Protein AF-A0A068NT81-F1 (afdb_monomer_lite)

Radius of gyration: 15.44 Å; chains: 1; bounding box: 40×34×35 Å

Structure (mmCIF, N/CA/C/O backbone):
data_AF-A0A068NT81-F1
#
_entry.id   AF-A0A068NT81-F1
#
loop_
_atom_site.group_PDB
_atom_site.id
_atom_site.type_symbol
_atom_site.label_atom_id
_atom_site.label_alt_id
_atom_site.label_comp_id
_atom_site.label_asym_id
_atom_site.label_entity_id
_atom_site.label_seq_id
_atom_site.pdbx_PDB_ins_code
_atom_site.Cartn_x
_atom_site.Cartn_y
_atom_site.Cartn_z
_atom_site.occupancy
_atom_site.B_iso_or_equiv
_atom_site.auth_seq_id
_atom_site.auth_comp_id
_atom_site.auth_asym_id
_atom_site.auth_atom_id
_atom_site.pdbx_PDB_model_num
ATOM 1 N N . MET A 1 1 ? -4.899 -2.997 -0.989 1.00 88.25 1 MET A N 1
ATOM 2 C CA . MET A 1 1 ? -3.757 -2.895 -1.921 1.00 88.25 1 MET A CA 1
ATOM 3 C C . MET A 1 1 ? -3.176 -4.26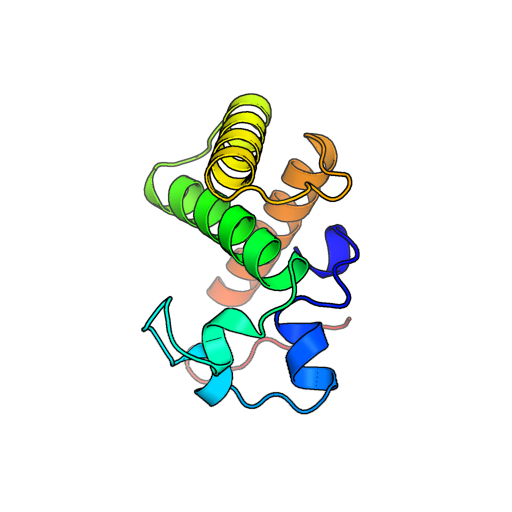8 -2.209 1.00 88.25 1 MET A C 1
ATOM 5 O O . MET A 1 1 ? -3.232 -4.651 -3.362 1.00 88.25 1 MET A O 1
ATOM 9 N N . GLU A 1 2 ? -2.719 -5.038 -1.212 1.00 91.19 2 GLU A N 1
ATOM 10 C CA . GLU A 1 2 ? -2.152 -6.382 -1.458 1.00 91.19 2 GLU A CA 1
ATOM 11 C C . GLU A 1 2 ? -3.078 -7.281 -2.291 1.00 91.19 2 GLU A C 1
ATOM 13 O O . GLU A 1 2 ? -2.632 -7.862 -3.272 1.00 91.19 2 GLU A O 1
ATOM 18 N N . THR A 1 3 ? -4.378 -7.307 -1.980 1.00 88.50 3 THR A N 1
ATOM 19 C CA . THR A 1 3 ? -5.389 -8.031 -2.770 1.00 88.50 3 THR A CA 1
ATOM 20 C C . THR A 1 3 ? -5.524 -7.508 -4.203 1.00 88.50 3 THR A C 1
ATOM 22 O O . THR A 1 3 ? -5.589 -8.301 -5.133 1.00 88.50 3 THR A O 1
ATOM 25 N N . GLU A 1 4 ? -5.530 -6.184 -4.391 1.00 89.94 4 GLU A N 1
ATOM 26 C CA . GLU A 1 4 ? -5.641 -5.542 -5.715 1.00 89.94 4 GLU A CA 1
ATOM 27 C C . GLU A 1 4 ? -4.435 -5.849 -6.610 1.00 89.94 4 GLU A C 1
ATOM 29 O O . GLU A 1 4 ? -4.571 -5.915 -7.828 1.00 89.94 4 GLU A O 1
ATOM 34 N N . LEU A 1 5 ? -3.259 -6.030 -6.001 1.00 91.38 5 LEU A N 1
ATOM 35 C CA . LEU A 1 5 ? -1.996 -6.300 -6.689 1.00 91.38 5 LEU A CA 1
ATOM 36 C C . LEU A 1 5 ? -1.595 -7.785 -6.659 1.00 91.38 5 LEU A C 1
ATOM 38 O O . LEU A 1 5 ? -0.539 -8.144 -7.172 1.00 91.38 5 LEU A O 1
ATOM 42 N N . GLY A 1 6 ? -2.406 -8.657 -6.051 1.00 91.56 6 GLY A N 1
ATOM 43 C CA . GLY A 1 6 ? -2.118 -10.090 -5.939 1.00 91.56 6 GLY A CA 1
ATOM 44 C C . GLY A 1 6 ? -0.845 -10.426 -5.147 1.00 91.56 6 GLY A C 1
ATOM 45 O O . GLY A 1 6 ? -0.177 -11.412 -5.459 1.00 91.56 6 GLY A O 1
ATOM 46 N N . LEU A 1 7 ? -0.485 -9.624 -4.139 1.00 93.00 7 LEU A N 1
ATOM 47 C CA . LEU A 1 7 ? 0.742 -9.812 -3.356 1.00 93.00 7 LEU A CA 1
ATOM 48 C C . LEU A 1 7 ? 0.565 -10.916 -2.300 1.00 93.00 7 LEU A C 1
ATOM 50 O O . LEU A 1 7 ? 0.064 -10.676 -1.203 1.00 93.00 7 LEU A O 1
ATOM 54 N N . ALA A 1 8 ? 0.986 -12.139 -2.625 1.00 92.69 8 ALA A N 1
ATOM 55 C CA . ALA A 1 8 ? 0.902 -13.306 -1.739 1.00 92.69 8 ALA A CA 1
ATOM 56 C C . ALA A 1 8 ? 2.016 -13.378 -0.673 1.00 92.69 8 ALA A C 1
ATOM 58 O O . ALA A 1 8 ? 1.904 -14.145 0.286 1.00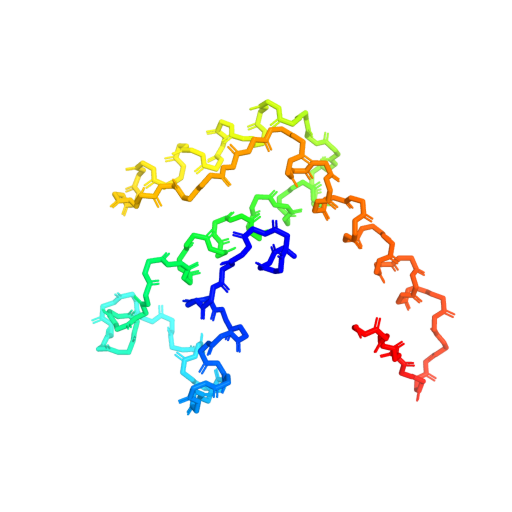 92.69 8 ALA A O 1
ATOM 59 N N . ASP A 1 9 ? 3.093 -12.613 -0.855 1.00 92.44 9 ASP A N 1
ATOM 60 C CA . ASP A 1 9 ? 4.301 -12.580 -0.021 1.00 92.44 9 ASP A CA 1
ATOM 61 C C . ASP A 1 9 ? 4.529 -11.196 0.622 1.00 92.44 9 ASP A C 1
ATOM 63 O O . ASP A 1 9 ? 5.657 -10.818 0.941 1.00 92.44 9 ASP A O 1
ATOM 67 N N . ALA A 1 10 ? 3.449 -10.429 0.792 1.00 93.19 10 ALA A N 1
ATOM 68 C CA . ALA A 1 10 ? 3.418 -9.172 1.538 1.00 93.19 10 ALA A CA 1
ATOM 69 C C . ALA A 1 10 ? 2.877 -9.383 2.969 1.00 93.19 10 ALA A C 1
ATOM 71 O O . ALA A 1 10 ? 2.813 -10.519 3.445 1.00 93.19 10 ALA A O 1
ATOM 72 N N . PHE A 1 11 ? 2.532 -8.315 3.692 1.00 91.94 11 PHE A N 1
ATOM 73 C CA . PHE A 1 11 ? 2.289 -8.350 5.137 1.00 91.94 11 PHE A CA 1
ATOM 74 C C . PHE A 1 11 ? 1.258 -9.410 5.546 1.00 91.94 11 PHE A C 1
ATOM 76 O O . PHE A 1 11 ? 1.565 -10.285 6.357 1.00 91.94 11 PHE A O 1
ATOM 83 N N . TYR A 1 12 ? 0.059 -9.405 4.953 1.00 90.62 12 TYR A N 1
ATOM 84 C CA . TYR A 1 12 ? -0.984 -10.364 5.338 1.00 90.62 12 TYR A CA 1
ATOM 85 C C . TYR A 1 12 ? -0.652 -11.795 4.900 1.00 90.62 12 TYR A C 1
ATOM 87 O O . TYR A 1 12 ? -0.961 -12.751 5.617 1.00 90.62 12 TYR A O 1
ATOM 95 N N . GLY A 1 13 ? 0.033 -11.951 3.765 1.00 91.81 13 GLY A N 1
ATOM 96 C CA . GLY A 1 13 ? 0.552 -13.241 3.310 1.00 91.81 13 GLY A CA 1
ATOM 97 C C . GLY A 1 13 ? 1.574 -13.839 4.282 1.00 91.81 13 GLY A C 1
ATOM 98 O O . GLY A 1 13 ? 1.526 -15.033 4.582 1.00 91.81 13 GLY A O 1
ATOM 99 N N . LEU A 1 14 ? 2.455 -13.004 4.835 1.00 92.56 14 LEU A N 1
ATOM 100 C CA . LEU A 1 14 ? 3.445 -13.395 5.836 1.00 92.56 14 LEU A CA 1
ATOM 101 C C . LEU A 1 14 ? 2.796 -13.774 7.170 1.00 92.56 14 LEU A C 1
ATOM 103 O O . LEU A 1 14 ? 3.123 -14.829 7.718 1.00 92.56 14 LEU A O 1
ATOM 107 N N . ILE A 1 15 ? 1.838 -12.979 7.660 1.00 91.81 15 ILE A N 1
ATOM 108 C CA . ILE A 1 15 ? 1.066 -13.318 8.868 1.00 91.81 15 ILE A CA 1
ATOM 109 C C . ILE A 1 15 ? 0.384 -14.683 8.700 1.00 91.81 15 ILE A C 1
ATOM 111 O O . ILE A 1 15 ? 0.499 -15.545 9.571 1.00 91.81 15 ILE A O 1
ATOM 115 N N . ASN A 1 16 ? -0.240 -14.942 7.545 1.00 90.44 16 ASN A N 1
ATOM 116 C CA . ASN A 1 16 ? -0.878 -16.231 7.262 1.00 90.44 16 ASN A CA 1
ATOM 117 C C . ASN A 1 16 ? 0.115 -17.413 7.222 1.00 90.44 16 ASN A C 1
ATOM 119 O O . ASN A 1 16 ? -0.267 -18.560 7.445 1.00 90.44 16 ASN A O 1
ATOM 123 N N . ARG A 1 17 ? 1.404 -17.153 6.976 1.00 89.12 17 ARG A N 1
ATOM 124 C CA . ARG A 1 17 ? 2.485 -18.154 7.041 1.00 89.12 17 ARG A CA 1
ATOM 125 C C . ARG A 1 17 ? 3.095 -18.309 8.437 1.00 89.12 17 ARG A C 1
ATOM 127 O O . ARG A 1 17 ? 4.077 -19.032 8.587 1.00 89.12 17 ARG A O 1
ATOM 134 N N . GLY A 1 18 ? 2.522 -17.660 9.450 1.00 89.56 18 GLY A N 1
ATOM 135 C CA . GLY A 1 18 ? 2.951 -17.765 10.843 1.00 89.56 18 GLY A CA 1
ATOM 136 C C . GLY A 1 18 ? 3.982 -16.722 11.268 1.00 89.56 18 GLY A C 1
ATOM 137 O O . GLY A 1 18 ? 4.640 -16.918 12.289 1.00 89.56 18 GLY A O 1
ATOM 138 N N . TRP A 1 19 ? 4.145 -15.631 10.512 1.00 88.62 19 TRP A N 1
ATOM 139 C CA . TRP A 1 19 ? 4.905 -14.481 11.004 1.00 88.62 19 TRP A CA 1
ATOM 140 C C . TRP A 1 19 ? 4.127 -13.776 12.117 1.00 88.62 19 TRP A C 1
ATOM 142 O O . TRP A 1 19 ? 2.909 -13.632 12.053 1.00 88.62 19 TRP A O 1
ATOM 152 N N . ASP A 1 20 ? 4.849 -13.328 13.138 1.00 86.88 20 ASP A N 1
ATOM 153 C CA . ASP A 1 20 ? 4.304 -12.541 14.247 1.00 86.88 20 ASP A CA 1
ATOM 154 C C . ASP A 1 20 ? 4.423 -11.039 13.930 1.00 86.88 20 ASP A C 1
ATOM 156 O O . ASP A 1 20 ? 5.388 -10.638 13.276 1.00 86.88 20 ASP A O 1
ATOM 160 N N . PHE A 1 21 ? 3.503 -10.202 14.420 1.00 84.38 21 PHE A N 1
ATOM 161 C CA . PHE A 1 21 ? 3.576 -8.736 14.304 1.00 84.38 21 PHE A CA 1
ATOM 162 C C . PHE A 1 21 ? 4.917 -8.162 14.789 1.00 84.38 21 PHE A C 1
ATOM 164 O O . PHE A 1 21 ? 5.484 -7.288 14.135 1.00 84.38 21 PHE A O 1
ATOM 171 N N . SER A 1 22 ? 5.488 -8.727 15.855 1.00 83.06 22 SER A N 1
ATOM 172 C CA . SER A 1 22 ? 6.821 -8.377 16.371 1.00 83.06 22 SER A CA 1
ATOM 173 C C . SER A 1 22 ? 7.956 -8.604 15.362 1.00 83.06 22 SER A C 1
ATOM 175 O O . SER A 1 22 ? 9.051 -8.064 15.513 1.00 83.06 22 SER A O 1
ATOM 177 N N . SER A 1 23 ? 7.718 -9.379 14.301 1.00 77.38 23 SER A N 1
ATOM 178 C CA . SER A 1 23 ? 8.670 -9.571 13.198 1.00 77.38 23 SER A CA 1
ATOM 179 C C . SER A 1 23 ? 8.808 -8.328 12.317 1.00 77.38 23 SER A C 1
ATOM 181 O O . SER A 1 23 ? 9.823 -8.193 11.641 1.00 77.38 23 SER A O 1
ATOM 183 N N . PHE A 1 24 ? 7.818 -7.431 12.344 1.00 79.75 24 PHE A N 1
ATOM 184 C CA . PHE A 1 24 ? 7.783 -6.178 11.583 1.00 79.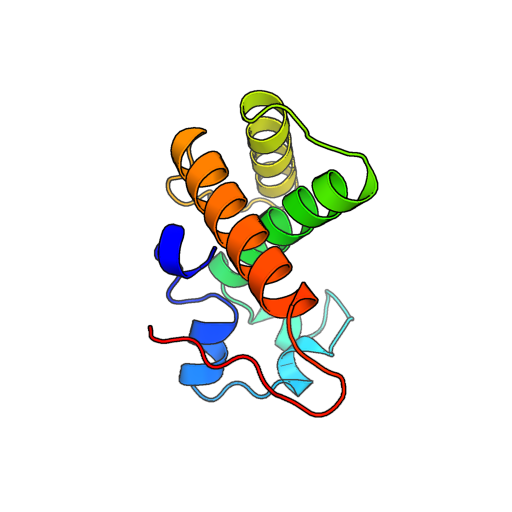75 24 PHE A CA 1
ATOM 185 C C . PHE A 1 24 ? 8.139 -4.956 12.441 1.00 79.75 24 PHE A C 1
ATOM 187 O O . PHE A 1 24 ? 8.353 -3.866 11.920 1.00 79.75 24 PHE A O 1
ATOM 194 N N . GLU A 1 25 ? 8.229 -5.122 13.764 1.00 80.94 25 GLU A N 1
ATOM 195 C CA . GLU A 1 25 ? 8.659 -4.062 14.686 1.00 80.94 25 GLU A CA 1
ATOM 196 C C . GLU A 1 25 ? 10.176 -3.813 14.631 1.00 80.94 25 GLU A C 1
ATOM 198 O O . GLU A 1 25 ? 10.661 -2.775 15.090 1.00 80.94 25 GLU A O 1
ATOM 203 N N . GLU A 1 26 ? 10.948 -4.753 14.074 1.00 72.94 26 GLU A N 1
ATOM 204 C CA . GLU A 1 26 ? 12.402 -4.655 14.012 1.00 72.94 26 GLU A CA 1
ATOM 205 C C . GLU A 1 26 ? 12.853 -3.637 12.954 1.00 72.94 26 GLU A C 1
ATOM 207 O O . GLU A 1 26 ? 12.845 -3.887 11.752 1.00 72.94 26 GLU A O 1
ATOM 212 N N . ARG A 1 27 ? 13.273 -2.464 13.437 1.00 65.75 27 ARG A N 1
ATOM 213 C CA . ARG A 1 27 ? 13.624 -1.292 12.620 1.00 65.75 27 ARG A CA 1
ATOM 214 C C . ARG A 1 27 ? 15.058 -1.259 12.103 1.00 65.75 27 ARG A C 1
ATOM 216 O O . ARG A 1 27 ? 15.383 -0.338 11.362 1.00 65.75 27 ARG A O 1
ATOM 223 N N . ASP A 1 28 ? 15.919 -2.190 12.515 1.00 73.00 28 ASP A N 1
ATOM 224 C CA . ASP A 1 28 ? 17.293 -2.253 12.010 1.00 73.00 28 ASP A CA 1
ATOM 225 C C . ASP A 1 28 ? 17.296 -2.873 10.597 1.00 73.00 28 ASP A C 1
ATOM 227 O O . ASP A 1 28 ? 17.071 -4.087 10.474 1.00 73.00 28 ASP A O 1
ATOM 231 N N . PRO A 1 29 ? 17.588 -2.088 9.536 1.00 60.47 29 PRO A N 1
ATOM 232 C CA . PRO A 1 29 ? 17.609 -2.572 8.154 1.00 60.47 29 PRO A CA 1
ATOM 233 C C . PRO A 1 29 ? 18.683 -3.647 7.909 1.00 60.47 29 PRO A C 1
ATOM 235 O O . PRO A 1 29 ? 18.645 -4.350 6.901 1.00 60.47 29 PRO A O 1
ATOM 238 N N . GLY A 1 30 ? 19.657 -3.792 8.818 1.00 63.19 30 GLY A N 1
ATOM 239 C CA . GLY A 1 30 ? 20.697 -4.825 8.772 1.00 63.19 30 GLY A CA 1
ATOM 240 C C . GLY A 1 30 ? 20.354 -6.112 9.532 1.00 63.19 30 GLY A C 1
ATOM 241 O O . GLY A 1 30 ? 21.080 -7.115 9.418 1.00 63.19 30 GLY A O 1
ATOM 242 N N . SER A 1 31 ? 19.258 -6.121 10.295 1.00 70.50 31 SER A N 1
ATOM 243 C CA . SER A 1 31 ? 18.864 -7.273 11.107 1.00 70.50 31 SER A CA 1
ATOM 244 C C . SER A 1 31 ? 18.625 -8.515 10.243 1.00 70.50 31 SER A C 1
ATOM 246 O O . SER A 1 31 ? 18.310 -8.455 9.050 1.00 70.50 31 SER A O 1
ATOM 248 N N . ARG A 1 32 ? 18.811 -9.700 10.835 1.00 65.81 32 ARG A N 1
ATOM 249 C CA . ARG A 1 32 ? 18.560 -10.972 10.137 1.00 65.81 32 ARG A CA 1
ATOM 250 C C . ARG A 1 32 ? 17.091 -11.098 9.718 1.00 65.81 32 ARG A C 1
ATOM 252 O O . ARG A 1 32 ? 16.834 -11.659 8.659 1.00 65.81 32 ARG A O 1
ATOM 259 N N . LYS A 1 33 ? 16.162 -10.594 10.540 1.00 68.31 33 LYS A N 1
ATOM 260 C CA . LYS A 1 33 ? 14.725 -10.630 10.258 1.00 68.31 33 LYS A CA 1
ATOM 261 C C . LYS A 1 33 ? 14.345 -9.658 9.147 1.00 68.31 33 LYS A C 1
ATOM 263 O O . LYS A 1 33 ? 13.701 -10.100 8.201 1.00 68.31 33 LYS A O 1
ATOM 268 N N . SER A 1 34 ? 14.830 -8.411 9.190 1.00 66.50 34 SER A N 1
ATOM 269 C CA . SER A 1 34 ? 14.624 -7.459 8.090 1.00 66.50 34 SER A CA 1
ATOM 270 C C . SER A 1 34 ? 15.134 -8.050 6.773 1.00 66.50 34 SER A C 1
ATOM 272 O O . SER A 1 34 ? 14.349 -8.216 5.852 1.00 66.50 34 SER A O 1
ATOM 274 N N . ARG A 1 35 ? 16.370 -8.575 6.724 1.00 67.50 35 ARG A N 1
ATOM 275 C CA . ARG A 1 35 ? 16.931 -9.243 5.524 1.00 67.50 35 ARG A CA 1
ATOM 276 C C . ARG A 1 35 ? 16.181 -10.488 5.033 1.00 67.50 35 ARG A C 1
ATOM 278 O O . ARG A 1 35 ? 16.520 -11.004 3.971 1.00 67.50 35 ARG A O 1
ATOM 285 N N . SER A 1 36 ? 15.239 -11.019 5.808 1.00 79.06 36 SER A N 1
ATOM 286 C CA . SER A 1 36 ? 14.451 -12.196 5.428 1.00 79.06 36 SER A CA 1
ATOM 287 C C . SER A 1 36 ? 13.081 -11.858 4.841 1.00 79.06 36 SER A C 1
ATOM 289 O O . SER A 1 36 ? 12.375 -12.775 4.423 1.00 79.06 36 SER A O 1
ATOM 291 N N . LEU A 1 37 ? 12.704 -10.575 4.798 1.00 85.69 37 LEU A N 1
ATOM 292 C CA . LEU A 1 37 ? 11.447 -10.157 4.188 1.00 85.69 37 LEU A CA 1
ATOM 293 C C . LEU A 1 37 ? 11.474 -10.411 2.670 1.00 85.69 37 LEU A C 1
ATOM 295 O O . LEU A 1 37 ? 12.470 -10.103 2.008 1.00 85.69 37 LEU A O 1
ATOM 299 N N . PRO A 1 38 ? 10.402 -10.976 2.088 1.00 90.25 38 PRO A N 1
ATOM 300 C CA . PRO A 1 38 ? 10.314 -11.151 0.647 1.00 90.25 38 PRO A CA 1
ATOM 301 C C . PRO A 1 38 ? 10.245 -9.809 -0.097 1.00 90.25 38 PRO A C 1
ATOM 303 O O . PRO A 1 38 ? 9.730 -8.829 0.446 1.00 90.25 38 PRO A O 1
ATOM 306 N N . PRO A 1 39 ? 10.640 -9.771 -1.382 1.00 91.69 39 PRO A N 1
ATOM 307 C CA . PRO A 1 39 ? 10.525 -8.579 -2.226 1.00 91.69 39 PRO A CA 1
ATOM 308 C C . PRO A 1 39 ? 9.130 -7.931 -2.226 1.00 91.69 39 PRO A C 1
ATOM 310 O O . PRO A 1 39 ? 9.015 -6.709 -2.188 1.00 91.69 39 PRO A O 1
ATOM 313 N N . GLN A 1 40 ? 8.060 -8.734 -2.210 1.00 93.44 40 GLN A N 1
ATOM 314 C CA . GLN A 1 40 ? 6.688 -8.213 -2.206 1.00 93.44 40 GLN A CA 1
ATOM 315 C C . GLN A 1 40 ? 6.341 -7.428 -0.935 1.00 93.44 40 GLN A C 1
ATOM 317 O O . GLN A 1 40 ? 5.556 -6.488 -1.019 1.00 93.44 40 GLN A O 1
ATOM 322 N N . ALA A 1 41 ? 6.932 -7.761 0.218 1.00 91.75 41 ALA A N 1
ATOM 323 C CA . ALA A 1 41 ? 6.726 -7.009 1.454 1.00 91.75 41 ALA A CA 1
ATOM 324 C C . ALA A 1 41 ? 7.326 -5.599 1.351 1.00 91.75 41 ALA A C 1
ATOM 326 O O . ALA A 1 41 ? 6.656 -4.623 1.673 1.00 91.75 41 ALA A O 1
ATOM 327 N N . TYR A 1 42 ? 8.535 -5.474 0.798 1.00 90.94 42 TYR A N 1
ATOM 328 C CA . TYR A 1 42 ? 9.148 -4.168 0.538 1.00 90.94 42 TYR A CA 1
ATOM 329 C C . TYR A 1 42 ? 8.385 -3.361 -0.513 1.00 90.94 42 TYR A C 1
ATOM 331 O O . TYR A 1 42 ? 8.183 -2.158 -0.357 1.00 90.94 42 TYR A O 1
ATOM 339 N N . PHE A 1 43 ? 7.921 -4.019 -1.577 1.00 94.81 43 PHE A N 1
ATOM 340 C CA . PHE A 1 43 ? 7.102 -3.364 -2.596 1.00 94.81 43 PHE A CA 1
ATOM 341 C C . PHE A 1 43 ? 5.804 -2.821 -1.988 1.00 94.81 43 PHE A C 1
ATOM 343 O O . PHE A 1 43 ? 5.427 -1.676 -2.238 1.00 94.81 43 PHE A O 1
ATOM 350 N N . ALA A 1 44 ? 5.153 -3.619 -1.138 1.00 94.69 44 ALA A N 1
ATOM 351 C CA . ALA A 1 44 ? 3.955 -3.208 -0.425 1.00 94.69 44 ALA A CA 1
ATOM 352 C C . ALA A 1 44 ? 4.200 -1.963 0.444 1.00 94.69 44 ALA A C 1
ATOM 354 O O . ALA A 1 44 ? 3.386 -1.040 0.409 1.00 94.69 44 ALA A O 1
ATOM 355 N N . GLU A 1 45 ? 5.327 -1.893 1.160 1.00 93.25 45 GLU A N 1
ATOM 356 C CA . GLU A 1 45 ? 5.707 -0.712 1.949 1.00 93.25 45 GLU A CA 1
ATOM 357 C C . GLU A 1 45 ? 5.904 0.539 1.087 1.00 93.25 45 GLU A C 1
ATOM 359 O O . GLU A 1 45 ? 5.415 1.608 1.452 1.00 93.25 45 GLU A O 1
ATOM 364 N N . ILE A 1 46 ? 6.553 0.417 -0.076 1.00 95.69 46 ILE A N 1
ATOM 365 C CA . ILE A 1 46 ? 6.736 1.541 -1.010 1.00 95.69 46 ILE A CA 1
ATOM 366 C C . ILE A 1 46 ? 5.379 2.076 -1.480 1.00 95.69 46 ILE A C 1
ATOM 368 O O . ILE A 1 46 ? 5.139 3.285 -1.441 1.00 95.69 46 ILE A O 1
ATOM 372 N N . VAL A 1 47 ? 4.469 1.190 -1.894 1.00 96.62 47 VAL A N 1
ATOM 373 C CA . VAL A 1 47 ? 3.135 1.588 -2.368 1.00 96.62 47 VAL A CA 1
ATOM 374 C C . VAL A 1 47 ? 2.318 2.224 -1.239 1.00 96.62 47 VAL A C 1
ATOM 376 O O . VAL A 1 47 ? 1.685 3.261 -1.449 1.00 96.62 47 VAL A O 1
ATOM 379 N N . VAL A 1 48 ? 2.341 1.648 -0.031 1.00 95.19 48 VAL A N 1
ATOM 380 C CA . VAL A 1 48 ? 1.673 2.233 1.146 1.00 95.19 48 VAL A CA 1
ATOM 381 C C . VAL A 1 48 ? 2.244 3.614 1.455 1.00 95.19 48 VAL A C 1
ATOM 383 O O . VAL A 1 48 ? 1.471 4.558 1.607 1.00 95.19 48 VAL A O 1
ATOM 386 N N . GLY A 1 49 ? 3.571 3.758 1.469 1.00 95.88 49 GLY A N 1
ATOM 387 C CA . GLY A 1 49 ? 4.252 5.030 1.702 1.00 95.88 49 GLY A CA 1
ATOM 388 C C . GLY A 1 49 ? 3.866 6.107 0.685 1.00 95.88 49 GLY A C 1
ATOM 389 O O . GLY A 1 49 ? 3.599 7.244 1.070 1.00 95.88 49 GLY A O 1
ATOM 390 N N . ALA A 1 50 ? 3.739 5.748 -0.595 1.00 96.94 50 ALA A N 1
ATOM 391 C CA . ALA A 1 50 ? 3.288 6.661 -1.643 1.00 96.94 50 ALA A CA 1
ATOM 392 C C . ALA A 1 50 ? 1.848 7.159 -1.398 1.00 96.94 50 ALA A C 1
ATOM 394 O O . ALA A 1 50 ? 1.564 8.355 -1.497 1.00 96.94 50 ALA A O 1
ATOM 395 N N . PHE A 1 51 ? 0.933 6.264 -1.016 1.00 97.00 51 PHE A N 1
ATOM 396 C CA . PHE A 1 51 ? -0.443 6.644 -0.686 1.00 97.00 51 PHE A CA 1
ATOM 397 C C . PHE A 1 51 ? -0.570 7.393 0.646 1.00 97.00 51 PHE A C 1
ATOM 399 O O . PHE A 1 51 ? -1.500 8.189 0.799 1.00 97.00 51 PHE A O 1
ATOM 406 N N . ASP A 1 52 ? 0.335 7.171 1.598 1.00 95.75 52 ASP A N 1
ATOM 407 C CA . ASP A 1 52 ? 0.410 7.952 2.833 1.00 95.75 52 ASP A CA 1
ATOM 408 C C . ASP A 1 52 ? 0.933 9.370 2.576 1.00 95.75 52 ASP A C 1
ATOM 410 O O . ASP A 1 52 ? 0.403 10.332 3.138 1.00 95.75 52 ASP A O 1
ATOM 414 N N . LEU A 1 53 ? 1.907 9.519 1.673 1.00 95.75 53 LEU A N 1
ATOM 415 C CA . LEU A 1 53 ? 2.357 10.822 1.190 1.00 95.75 53 LEU A CA 1
ATOM 416 C C . LEU A 1 53 ? 1.209 11.578 0.512 1.00 95.75 53 LEU A C 1
ATOM 418 O O . LEU A 1 53 ? 0.959 12.731 0.859 1.00 95.75 53 LEU A O 1
ATOM 422 N N . GLU A 1 54 ? 0.465 10.927 -0.389 1.00 96.69 54 GLU A N 1
ATOM 423 C CA . GLU A 1 54 ? -0.746 11.503 -0.994 1.00 96.69 54 GLU A CA 1
ATOM 424 C C . GLU A 1 54 ? -1.760 11.922 0.082 1.00 96.69 54 GLU A C 1
ATOM 426 O O . GLU A 1 54 ? -2.320 13.015 0.044 1.00 96.69 54 GLU A O 1
ATOM 431 N N . ARG A 1 55 ? -1.994 11.081 1.093 1.00 94.12 55 ARG A N 1
ATOM 432 C CA . ARG A 1 55 ? -2.922 11.407 2.182 1.00 94.12 55 ARG A CA 1
ATOM 433 C C . ARG A 1 55 ? -2.491 12.662 2.950 1.00 94.12 55 ARG A C 1
ATOM 435 O O . ARG A 1 55 ? -3.355 13.429 3.370 1.00 94.12 55 ARG A O 1
ATOM 442 N N . ALA A 1 56 ? -1.190 12.865 3.147 1.00 95.25 56 ALA A N 1
ATOM 443 C CA . ALA A 1 56 ? -0.649 14.022 3.858 1.00 95.25 56 ALA A CA 1
ATOM 444 C C . ALA A 1 56 ? -0.584 15.296 2.995 1.00 95.25 56 ALA A C 1
ATOM 446 O O . ALA A 1 56 ? -0.819 16.389 3.508 1.00 95.25 56 ALA A O 1
ATOM 447 N N . ALA A 1 57 ? -0.265 15.165 1.704 1.00 94.94 57 ALA A N 1
ATOM 448 C CA . ALA A 1 57 ? -0.033 16.286 0.789 1.00 94.94 57 ALA A CA 1
ATOM 449 C C . ALA A 1 57 ? -1.260 16.671 -0.061 1.00 94.94 57 ALA A C 1
ATOM 451 O O . ALA A 1 57 ? -1.280 17.746 -0.659 1.00 94.94 57 ALA A O 1
ATOM 452 N N . GLY A 1 58 ? -2.288 15.821 -0.110 1.00 95.06 58 GLY A N 1
ATOM 453 C CA . GLY A 1 58 ? -3.417 15.937 -1.030 1.00 95.06 58 GLY A CA 1
ATOM 454 C C . GLY A 1 58 ? -3.257 15.050 -2.269 1.00 95.06 58 GLY A C 1
ATOM 455 O O . GLY A 1 58 ? -2.241 14.383 -2.456 1.00 95.06 58 GLY A O 1
ATOM 456 N N . ARG A 1 59 ? -4.292 15.014 -3.121 1.00 94.88 59 ARG A N 1
ATOM 457 C CA . ARG A 1 59 ? -4.337 14.104 -4.278 1.00 94.88 59 ARG A CA 1
ATOM 458 C C . ARG A 1 59 ? -3.161 14.350 -5.229 1.00 94.88 59 ARG A C 1
ATOM 460 O O . ARG A 1 59 ? -2.976 15.466 -5.706 1.00 94.88 59 ARG A O 1
ATOM 467 N N . ILE A 1 60 ? -2.449 13.273 -5.547 1.00 97.12 60 ILE A N 1
ATOM 468 C CA . ILE A 1 60 ? -1.357 13.230 -6.518 1.00 97.12 60 ILE A CA 1
ATOM 469 C C . ILE A 1 60 ? -1.912 12.593 -7.808 1.00 97.12 60 ILE A C 1
ATOM 471 O O . ILE A 1 60 ? -2.694 11.637 -7.717 1.00 97.12 60 ILE A O 1
ATOM 475 N N . PRO A 1 61 ? -1.584 13.112 -9.006 1.00 97.44 61 PRO A N 1
ATOM 476 C CA . PRO A 1 61 ? -1.907 12.447 -10.270 1.00 97.44 61 PRO A CA 1
ATOM 477 C C . PRO A 1 61 ? -1.392 11.000 -10.308 1.00 97.44 61 PRO A C 1
ATOM 479 O O . PRO A 1 61 ? -0.366 10.686 -9.709 1.00 97.44 61 PRO A O 1
ATOM 482 N N . ASN A 1 62 ? -2.100 10.098 -10.993 1.00 96.88 62 ASN A N 1
ATOM 483 C CA . ASN A 1 62 ? -1.732 8.674 -10.995 1.00 96.88 62 ASN A CA 1
ATOM 484 C C . ASN A 1 62 ? -0.378 8.432 -11.648 1.00 96.88 62 ASN A C 1
ATOM 486 O O . ASN A 1 62 ? 0.369 7.569 -11.206 1.00 96.88 62 ASN A O 1
ATOM 490 N N . GLU A 1 63 ? -0.066 9.216 -12.667 1.00 97.75 63 GLU A N 1
ATOM 491 C CA . GLU A 1 63 ? 1.183 9.188 -13.407 1.00 97.75 63 GLU A CA 1
ATOM 492 C C . GLU A 1 63 ? 2.356 9.578 -12.500 1.00 97.75 63 GLU A C 1
ATOM 494 O O . GLU A 1 63 ? 3.363 8.876 -12.451 1.00 97.75 63 GLU A O 1
ATOM 499 N N . ASP A 1 64 ? 2.191 10.644 -11.715 1.00 98.00 64 ASP A N 1
ATOM 500 C CA . ASP A 1 64 ? 3.210 11.118 -10.776 1.00 98.00 64 ASP A CA 1
ATOM 501 C C . ASP A 1 64 ? 3.396 10.138 -9.611 1.00 98.00 64 ASP A C 1
ATOM 503 O O . ASP A 1 64 ? 4.518 9.878 -9.172 1.00 98.00 64 ASP A O 1
ATOM 507 N N . LEU A 1 65 ? 2.295 9.561 -9.117 1.00 97.50 65 LEU A N 1
ATOM 508 C CA . LEU A 1 65 ? 2.331 8.562 -8.054 1.00 97.50 65 LEU A CA 1
ATOM 509 C C . LEU A 1 65 ? 2.997 7.262 -8.531 1.00 97.50 65 LEU A C 1
ATOM 511 O O . LEU A 1 65 ? 3.807 6.691 -7.801 1.00 97.50 65 LEU A O 1
ATOM 515 N N . LEU A 1 66 ? 2.699 6.822 -9.758 1.00 97.69 66 LEU A N 1
ATOM 516 C CA . LEU A 1 66 ? 3.338 5.668 -10.389 1.00 97.69 66 LEU A CA 1
ATOM 517 C C . LEU A 1 66 ? 4.838 5.910 -10.563 1.00 97.69 66 LEU A C 1
ATOM 519 O O . LEU A 1 66 ? 5.633 5.102 -10.093 1.00 97.69 66 LEU A O 1
ATOM 523 N N . ALA A 1 67 ? 5.228 7.056 -11.127 1.00 97.44 67 ALA A N 1
ATOM 524 C CA . ALA A 1 67 ? 6.632 7.423 -11.300 1.00 97.44 67 ALA A CA 1
ATOM 525 C C . ALA A 1 67 ? 7.387 7.487 -9.960 1.00 97.44 67 ALA A C 1
ATOM 527 O O . ALA A 1 67 ? 8.550 7.088 -9.869 1.00 97.44 67 ALA A O 1
ATOM 528 N N . HIS A 1 68 ? 6.730 7.953 -8.893 1.00 97.00 68 HIS A N 1
ATOM 529 C CA . HIS A 1 68 ? 7.302 7.938 -7.550 1.00 97.00 68 HIS A CA 1
ATOM 530 C C . HIS A 1 68 ? 7.546 6.509 -7.038 1.00 97.00 68 HIS A C 1
ATOM 532 O O . HIS A 1 68 ? 8.621 6.225 -6.507 1.00 97.00 68 HIS A O 1
ATOM 538 N N . ILE A 1 69 ? 6.581 5.602 -7.220 1.00 97.38 69 ILE A N 1
ATOM 539 C CA . ILE A 1 69 ? 6.713 4.189 -6.836 1.00 97.38 69 ILE A CA 1
ATOM 540 C C . ILE A 1 69 ? 7.825 3.512 -7.644 1.00 97.38 69 ILE A C 1
ATOM 542 O O . ILE A 1 69 ? 8.674 2.838 -7.059 1.00 97.38 69 ILE A O 1
ATOM 546 N N . GLU A 1 70 ? 7.863 3.722 -8.961 1.00 97.00 70 GLU A N 1
ATOM 547 C CA . GLU A 1 70 ? 8.893 3.174 -9.850 1.00 97.00 70 GLU A CA 1
ATOM 548 C C . GLU A 1 70 ? 10.296 3.644 -9.451 1.00 97.00 70 GLU A C 1
ATOM 550 O O . GLU A 1 70 ? 11.219 2.836 -9.334 1.00 97.00 70 GLU A O 1
ATOM 555 N N . SER A 1 71 ? 10.444 4.940 -9.165 1.00 96.94 71 SER A N 1
ATOM 556 C CA . SER A 1 71 ? 11.702 5.530 -8.700 1.00 96.94 71 SER A CA 1
ATOM 557 C C . SER A 1 71 ? 12.166 4.924 -7.371 1.00 96.94 71 SER A C 1
ATOM 559 O O . SER A 1 71 ? 13.323 4.516 -7.245 1.00 96.94 71 SER A O 1
ATOM 561 N N . SER A 1 72 ? 11.258 4.778 -6.401 1.00 96.12 72 SER A N 1
ATOM 562 C CA . SER A 1 72 ? 11.545 4.140 -5.111 1.00 96.12 72 SER A CA 1
ATOM 563 C C . SER A 1 72 ? 11.952 2.671 -5.266 1.00 96.12 72 SER A C 1
ATOM 565 O O . SER A 1 72 ? 12.939 2.241 -4.671 1.00 96.12 72 SER A O 1
ATOM 567 N N . CYS A 1 73 ? 11.262 1.907 -6.117 1.00 95.25 73 CYS A N 1
ATOM 568 C CA . CYS A 1 73 ? 11.620 0.513 -6.391 1.00 95.25 73 CYS A CA 1
ATOM 569 C C . CYS A 1 73 ? 12.995 0.408 -7.062 1.00 95.25 73 CYS A C 1
ATOM 571 O O . CYS A 1 73 ? 13.820 -0.407 -6.650 1.00 95.25 73 CYS A O 1
ATOM 573 N N . SER A 1 74 ? 13.282 1.278 -8.037 1.00 95.06 74 SER A N 1
ATOM 574 C CA . SER A 1 74 ? 14.592 1.337 -8.688 1.00 95.06 74 SER A CA 1
ATOM 575 C C . SER A 1 74 ? 15.708 1.677 -7.698 1.00 95.06 74 SER A C 1
ATOM 577 O O . SER A 1 74 ? 16.773 1.065 -7.760 1.00 95.06 74 SER A O 1
ATOM 579 N N . ALA A 1 75 ? 15.485 2.620 -6.778 1.00 93.44 75 ALA A N 1
ATOM 580 C CA . ALA A 1 75 ? 16.461 2.991 -5.752 1.00 93.44 75 ALA A CA 1
ATOM 581 C C . ALA A 1 75 ? 16.741 1.844 -4.764 1.00 93.44 75 ALA A C 1
ATOM 583 O O . ALA A 1 75 ? 17.860 1.711 -4.267 1.00 93.44 75 ALA A O 1
ATOM 584 N N . SER A 1 76 ? 15.744 0.992 -4.519 1.00 88.25 76 SER A N 1
ATOM 585 C CA . SER A 1 76 ? 15.846 -0.204 -3.677 1.00 88.25 76 SER A CA 1
ATOM 586 C C . SER A 1 76 ? 16.242 -1.474 -4.441 1.00 88.25 76 SER A C 1
ATOM 588 O O . SER A 1 76 ? 16.294 -2.545 -3.838 1.00 88.25 76 SER A O 1
ATOM 590 N N . ASN A 1 77 ? 16.540 -1.374 -5.743 1.00 91.25 77 ASN A N 1
ATOM 591 C CA . ASN A 1 77 ? 16.860 -2.504 -6.619 1.00 91.25 77 ASN A CA 1
ATOM 592 C C . ASN A 1 77 ? 15.796 -3.623 -6.567 1.00 91.25 77 ASN A C 1
ATOM 594 O O . ASN A 1 77 ? 16.119 -4.813 -6.514 1.00 91.25 77 ASN A O 1
ATOM 598 N N . LEU A 1 78 ? 14.526 -3.213 -6.538 1.00 91.94 78 LEU A N 1
ATOM 599 C CA . LEU A 1 78 ? 13.356 -4.067 -6.393 1.00 91.94 78 LEU A CA 1
ATOM 600 C C . LEU A 1 78 ? 12.634 -4.224 -7.734 1.00 91.94 78 LEU A C 1
ATOM 602 O O . LEU A 1 78 ? 12.378 -3.239 -8.427 1.00 91.94 78 LEU A O 1
ATOM 606 N N . GLU A 1 79 ? 12.279 -5.458 -8.087 1.00 89.62 79 GLU A N 1
ATOM 607 C CA . GLU A 1 79 ? 11.414 -5.717 -9.237 1.00 89.62 79 GLU A CA 1
ATOM 608 C C . GLU A 1 79 ? 9.984 -5.264 -8.932 1.00 89.62 79 GLU A C 1
ATOM 610 O O . GLU A 1 79 ? 9.464 -5.504 -7.842 1.00 89.62 79 GLU A O 1
ATOM 615 N N . ILE A 1 80 ? 9.358 -4.607 -9.906 1.00 86.62 80 ILE A N 1
ATOM 616 C CA . ILE A 1 80 ? 8.014 -4.049 -9.782 1.00 86.62 80 ILE A CA 1
ATOM 617 C C . ILE A 1 80 ? 7.017 -5.094 -10.300 1.00 86.62 80 ILE A C 1
ATOM 619 O O . ILE A 1 80 ? 7.051 -5.418 -11.491 1.00 86.62 80 ILE A O 1
ATOM 623 N N . PRO A 1 81 ? 6.122 -5.635 -9.452 1.00 85.88 81 PRO A N 1
ATOM 624 C CA . PRO A 1 81 ? 4.976 -6.408 -9.923 1.00 85.88 81 PRO A CA 1
ATOM 625 C C . PRO A 1 81 ? 4.109 -5.566 -10.871 1.00 85.88 81 PRO A C 1
ATOM 627 O O . PRO A 1 81 ? 4.134 -4.343 -10.756 1.00 85.88 81 PRO A O 1
ATOM 630 N N . PRO A 1 82 ? 3.304 -6.173 -11.764 1.00 87.69 82 PRO A N 1
ATOM 631 C CA . PRO A 1 82 ? 2.422 -5.424 -12.657 1.00 87.69 82 PRO A CA 1
ATOM 632 C C . PRO A 1 82 ? 1.623 -4.347 -11.910 1.00 87.69 82 PRO A C 1
ATOM 634 O O . PRO A 1 82 ? 0.777 -4.650 -11.068 1.00 87.69 82 PRO A O 1
ATOM 637 N N . LEU A 1 83 ? 1.932 -3.087 -12.212 1.00 93.31 83 LEU A N 1
ATOM 638 C CA . LEU A 1 83 ? 1.348 -1.909 -11.591 1.00 93.31 83 LEU A CA 1
ATOM 639 C C . LEU A 1 83 ? 1.136 -0.860 -12.679 1.00 93.31 83 LEU A C 1
ATOM 641 O O . LEU A 1 83 ? 2.068 -0.489 -13.386 1.00 93.31 83 LEU A O 1
ATOM 645 N N . ASP A 1 84 ? -0.094 -0.383 -12.801 1.00 94.44 84 ASP A N 1
ATOM 646 C CA . ASP A 1 84 ? -0.481 0.660 -13.743 1.00 94.44 84 ASP A CA 1
ATOM 647 C C . ASP A 1 84 ? -1.357 1.719 -13.058 1.00 94.44 84 ASP A C 1
ATOM 649 O O . ASP A 1 84 ? -1.759 1.589 -11.895 1.00 94.44 84 ASP A O 1
ATOM 653 N N . VAL A 1 85 ? -1.654 2.793 -13.789 1.00 96.31 85 VAL A N 1
ATOM 654 C CA . VAL A 1 85 ? -2.494 3.896 -13.300 1.00 96.31 85 VAL A CA 1
ATOM 655 C C . VAL A 1 85 ? -3.891 3.428 -12.877 1.00 96.31 85 VAL A C 1
ATOM 657 O O . VAL A 1 85 ? -4.444 3.959 -11.912 1.00 96.31 85 VAL A O 1
ATOM 660 N N . ASP A 1 86 ? -4.438 2.402 -13.534 1.00 95.50 86 ASP A N 1
ATOM 661 C CA . ASP A 1 86 ? -5.747 1.837 -13.202 1.00 95.50 86 ASP A CA 1
ATOM 662 C C . ASP A 1 86 ? -5.703 1.089 -11.867 1.00 95.50 86 ASP A C 1
ATOM 664 O O . ASP A 1 86 ? -6.630 1.181 -11.060 1.00 95.50 86 ASP A O 1
ATOM 668 N N . SER A 1 87 ? -4.612 0.374 -11.598 1.00 95.19 87 SER A N 1
ATOM 669 C CA . SER A 1 87 ? -4.357 -0.288 -10.318 1.00 95.19 87 SER A CA 1
ATOM 670 C C . SER A 1 87 ? -4.267 0.728 -9.187 1.00 95.19 87 SER A C 1
ATOM 672 O O . SER A 1 87 ? -4.877 0.531 -8.134 1.00 95.19 87 SER A O 1
ATOM 674 N N . LEU A 1 88 ? -3.588 1.856 -9.417 1.00 96.81 88 LEU A N 1
ATOM 675 C CA . LEU A 1 88 ? -3.531 2.950 -8.447 1.00 96.81 88 LEU A CA 1
ATOM 676 C C . LEU A 1 88 ? -4.910 3.564 -8.188 1.00 96.81 88 LEU A C 1
ATOM 678 O O . LEU A 1 88 ? -5.249 3.829 -7.033 1.00 96.81 88 LEU A O 1
ATOM 682 N N . GLU A 1 89 ? -5.739 3.739 -9.221 1.00 96.44 89 GLU A N 1
ATOM 683 C CA . GLU A 1 89 ? -7.103 4.237 -9.032 1.00 96.44 89 GLU A CA 1
ATOM 684 C C . GLU A 1 89 ? -7.963 3.254 -8.228 1.00 96.44 89 GLU A C 1
ATOM 686 O O . GLU A 1 89 ? -8.637 3.676 -7.286 1.00 96.44 89 GLU A O 1
ATOM 691 N N . ARG A 1 90 ? -7.897 1.945 -8.515 1.00 95.88 90 ARG A N 1
ATOM 692 C CA . ARG A 1 90 ? -8.622 0.920 -7.739 1.00 95.88 90 ARG A CA 1
ATOM 693 C C . ARG A 1 90 ? -8.208 0.921 -6.271 1.00 95.88 90 ARG A C 1
ATOM 695 O O . ARG A 1 90 ? -9.069 0.969 -5.391 1.00 95.88 90 ARG A O 1
ATOM 702 N N . ILE A 1 91 ? -6.902 0.955 -5.997 1.00 95.44 91 ILE A N 1
ATOM 703 C CA . ILE A 1 91 ? -6.380 1.040 -4.627 1.00 95.44 91 ILE A CA 1
ATOM 704 C C . ILE A 1 91 ? -6.901 2.299 -3.933 1.00 95.44 91 ILE A C 1
ATOM 706 O O . ILE A 1 91 ? -7.361 2.224 -2.790 1.00 95.44 91 ILE A O 1
ATOM 710 N N . ARG A 1 92 ? -6.862 3.450 -4.614 1.00 95.69 92 ARG A N 1
ATOM 711 C CA . ARG A 1 92 ? -7.327 4.720 -4.055 1.00 95.69 92 ARG A CA 1
ATOM 712 C C . ARG A 1 92 ? -8.811 4.679 -3.714 1.00 95.69 92 ARG A C 1
ATOM 714 O O . ARG A 1 92 ? -9.187 5.098 -2.619 1.00 95.69 92 ARG A O 1
ATOM 721 N N . LEU A 1 93 ? -9.645 4.178 -4.623 1.00 94.88 93 LEU A N 1
ATOM 722 C CA . LEU A 1 93 ? -11.085 4.045 -4.407 1.00 94.88 93 LEU A CA 1
ATOM 723 C C . LEU A 1 93 ? -11.376 3.144 -3.205 1.00 94.88 93 LEU A C 1
ATOM 725 O O . LEU A 1 93 ? -12.125 3.544 -2.316 1.00 94.88 93 LEU A O 1
ATOM 729 N N . HIS A 1 94 ? -10.722 1.984 -3.129 1.00 94.00 94 HIS A N 1
ATOM 730 C CA . HIS A 1 94 ? -10.913 1.042 -2.030 1.00 94.00 94 HIS A CA 1
ATOM 731 C C . HIS A 1 94 ? -10.462 1.630 -0.682 1.00 94.00 94 HIS A C 1
ATOM 733 O O . HIS A 1 94 ? -11.180 1.543 0.312 1.00 94.00 94 HIS A O 1
ATOM 739 N N . ARG A 1 95 ? -9.305 2.307 -0.645 1.00 93.62 95 ARG A N 1
ATOM 740 C CA . ARG A 1 95 ? -8.815 3.019 0.548 1.00 93.62 95 ARG A CA 1
ATOM 741 C C . ARG A 1 95 ? -9.802 4.095 1.002 1.00 93.62 95 ARG A C 1
ATOM 743 O O . ARG A 1 95 ? -10.106 4.187 2.188 1.00 93.62 95 ARG A O 1
ATOM 750 N N . ASN A 1 96 ? -10.284 4.918 0.073 1.00 93.88 96 ASN A N 1
ATOM 751 C CA . ASN A 1 96 ? -11.208 6.006 0.388 1.00 93.88 96 ASN A CA 1
ATOM 752 C C . ASN A 1 96 ? -12.538 5.471 0.931 1.00 93.88 96 ASN A C 1
ATOM 754 O O . ASN A 1 96 ? -13.083 6.043 1.874 1.00 93.88 96 ASN A O 1
ATOM 758 N N . GLU A 1 97 ? -13.037 4.369 0.371 1.00 94.19 97 GLU A N 1
ATOM 759 C CA . GLU A 1 97 ? -14.244 3.710 0.863 1.00 94.19 97 GLU A CA 1
ATOM 760 C C . GLU A 1 97 ? -14.040 3.147 2.276 1.00 94.19 97 GLU A C 1
ATOM 762 O O . GLU A 1 97 ? -14.848 3.422 3.159 1.00 94.19 97 GLU A O 1
ATOM 767 N N . LEU A 1 98 ? -12.918 2.469 2.542 1.00 93.12 98 LEU A N 1
ATOM 768 C CA . LEU A 1 98 ? -12.588 1.991 3.890 1.00 93.12 98 LEU A CA 1
ATOM 769 C C . LEU A 1 98 ? -12.483 3.133 4.905 1.00 93.12 98 LEU A C 1
ATOM 771 O O . LEU A 1 98 ? -13.009 3.025 6.008 1.00 93.12 98 LEU A O 1
ATOM 775 N N . PHE A 1 99 ? -11.850 4.251 4.545 1.00 93.12 99 PHE A N 1
ATOM 776 C CA . PHE A 1 99 ? -11.768 5.419 5.428 1.00 93.12 99 PHE A CA 1
ATOM 777 C C . PHE A 1 99 ? -13.129 6.053 5.685 1.00 93.12 99 PHE A C 1
ATOM 779 O O . PHE A 1 99 ? 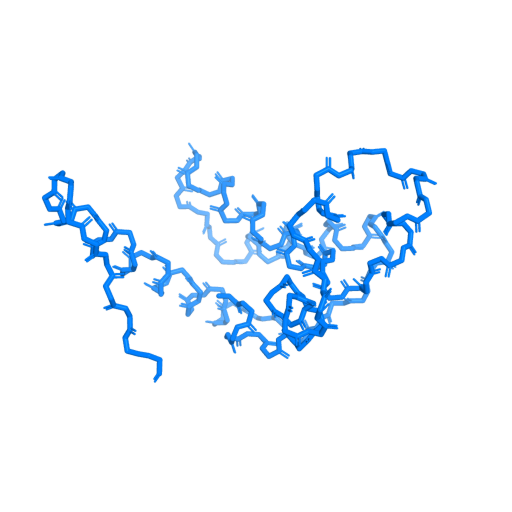-13.402 6.477 6.806 1.00 93.12 99 PHE A O 1
ATOM 786 N N . LYS A 1 100 ? -13.998 6.097 4.674 1.00 94.56 100 LYS A N 1
ATOM 787 C CA . LYS A 1 100 ? -15.368 6.581 4.827 1.00 94.56 100 LYS A CA 1
ATOM 788 C C . LYS A 1 100 ? -16.177 5.676 5.757 1.00 94.56 100 LYS A C 1
ATOM 790 O O . LYS A 1 100 ? -16.861 6.192 6.636 1.00 94.56 100 LYS A O 1
ATOM 795 N N . GLN A 1 101 ? -16.084 4.356 5.587 1.00 95.50 101 GLN A N 1
ATOM 796 C CA . GLN A 1 101 ? -16.730 3.385 6.472 1.00 95.50 101 GLN A CA 1
ATOM 797 C C . GLN A 1 101 ? -16.204 3.521 7.898 1.00 95.50 101 GLN A C 1
ATOM 799 O O . GLN A 1 101 ? -16.993 3.653 8.825 1.00 95.50 101 GLN A O 1
ATOM 804 N N . TRP A 1 102 ? -14.882 3.581 8.065 1.00 94.94 102 TRP A N 1
ATOM 805 C CA . TRP A 1 102 ? -14.238 3.755 9.363 1.00 94.94 102 TRP A CA 1
ATOM 806 C C . TRP A 1 102 ? -14.678 5.039 10.074 1.00 94.94 102 TRP A C 1
ATOM 808 O O . TRP A 1 102 ? -15.023 5.009 11.250 1.00 94.94 102 TRP A O 1
ATOM 818 N N . ALA A 1 103 ? -14.730 6.166 9.360 1.00 94.81 103 ALA A N 1
ATOM 819 C CA . ALA A 1 103 ? -15.146 7.451 9.921 1.00 94.81 103 ALA A CA 1
ATOM 820 C C . ALA A 1 103 ? -16.624 7.493 10.352 1.00 94.81 103 ALA A C 1
ATOM 822 O O . ALA A 1 103 ? -17.005 8.372 11.124 1.00 94.81 103 ALA A O 1
ATOM 823 N N . ALA A 1 104 ? -17.458 6.579 9.849 1.00 95.81 104 ALA A N 1
ATOM 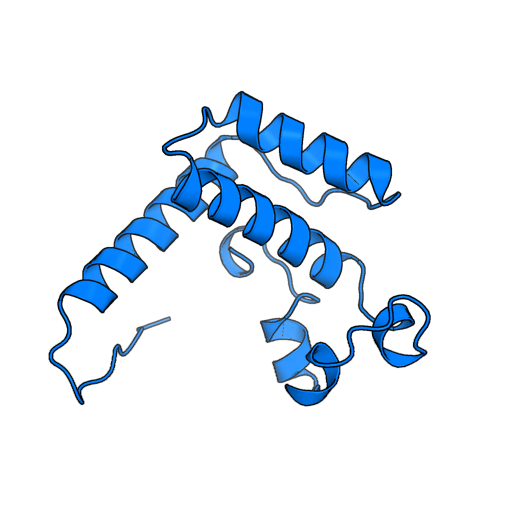824 C CA . ALA A 1 104 ? -18.872 6.490 10.200 1.00 95.81 104 ALA A CA 1
ATOM 825 C C . ALA A 1 104 ? -19.138 5.654 11.467 1.00 95.81 104 ALA A C 1
ATOM 827 O O . ALA A 1 104 ? -20.274 5.621 11.937 1.00 95.81 104 ALA A O 1
ATOM 828 N N . ILE A 1 105 ? -18.121 4.981 12.010 1.00 96.12 105 ILE A N 1
ATOM 829 C CA . ILE A 1 105 ? -18.261 4.076 13.155 1.00 96.12 105 ILE A CA 1
ATOM 830 C C . ILE A 1 105 ? -18.239 4.861 14.461 1.00 96.12 105 ILE A C 1
ATOM 832 O O . ILE A 1 105 ? -17.398 5.740 14.667 1.00 96.12 105 ILE A O 1
ATOM 836 N N . ALA A 1 106 ? -19.166 4.535 15.364 1.00 95.25 106 ALA A N 1
ATOM 837 C CA . ALA A 1 106 ? -19.206 5.158 16.676 1.00 95.25 106 ALA A CA 1
ATOM 838 C C . ALA A 1 106 ? -18.017 4.699 17.547 1.00 95.25 106 ALA A C 1
ATOM 840 O O . ALA A 1 106 ? -17.565 3.557 17.440 1.00 95.25 106 ALA A O 1
ATOM 841 N N . PRO A 1 107 ? -17.507 5.545 18.460 1.00 95.44 107 PRO A N 1
ATOM 842 C CA . PRO A 1 107 ? -16.458 5.128 19.385 1.00 95.44 107 PRO A CA 1
ATOM 843 C C . PRO A 1 107 ? -16.855 3.872 20.175 1.00 95.44 107 PRO A C 1
ATOM 845 O O . PRO A 1 107 ? -17.907 3.842 20.810 1.00 95.44 107 PRO A O 1
ATOM 848 N N . GLY A 1 108 ? -15.991 2.856 20.165 1.00 95.38 108 GLY A N 1
ATOM 849 C CA . GLY A 1 108 ? -16.231 1.572 20.836 1.00 95.38 108 GLY A CA 1
ATOM 850 C C . GLY A 1 108 ? -16.914 0.510 19.969 1.00 95.38 108 GLY A C 1
ATOM 851 O O . GLY A 1 108 ? -17.029 -0.629 20.413 1.00 95.38 108 GLY A O 1
ATOM 852 N N . GLU A 1 109 ? -17.322 0.850 18.747 1.00 95.88 109 GLU A N 1
ATOM 853 C CA . GLU A 1 109 ? -17.781 -0.114 17.746 1.00 95.88 109 GLU A CA 1
ATOM 854 C C . GLU A 1 109 ? -16.635 -0.566 16.822 1.00 95.88 109 GLU A C 1
ATOM 856 O O . GLU A 1 109 ? -15.512 -0.059 16.887 1.00 95.88 109 GLU A O 1
ATOM 861 N N . GLU A 1 110 ? -16.909 -1.553 15.966 1.00 94.00 110 GLU A N 1
ATOM 862 C CA . GLU A 1 110 ? -15.925 -2.175 15.076 1.00 94.00 110 GLU A CA 1
ATOM 863 C C . GLU A 1 110 ? -16.376 -2.164 13.609 1.00 94.00 110 GLU A C 1
ATOM 865 O O . GLU A 1 110 ? -17.561 -2.314 13.302 1.00 94.00 110 GLU A O 1
ATOM 870 N N . LEU A 1 111 ? -15.413 -2.038 12.687 1.00 93.19 111 LEU A N 1
ATOM 871 C CA . LEU A 1 111 ? -15.655 -2.213 11.254 1.00 93.19 111 LEU A CA 1
ATOM 872 C C . LEU A 1 111 ? -15.546 -3.696 10.916 1.00 93.19 111 LEU A C 1
ATOM 874 O O . LEU A 1 111 ? -14.461 -4.269 11.010 1.00 93.19 111 LEU A O 1
ATOM 878 N N . ARG A 1 112 ? -16.641 -4.312 10.470 1.00 91.88 112 ARG A N 1
ATOM 879 C CA . ARG A 1 112 ? -16.608 -5.670 9.915 1.00 91.88 112 ARG A CA 1
ATOM 880 C C . ARG A 1 112 ? -16.596 -5.608 8.399 1.00 91.88 112 ARG A C 1
ATOM 882 O O . ARG A 1 112 ? -17.551 -5.134 7.791 1.00 91.88 112 ARG A O 1
ATOM 889 N N . LEU A 1 113 ? -15.527 -6.120 7.804 1.00 85.25 113 LEU A N 1
ATOM 890 C CA . LEU A 1 113 ? -15.408 -6.257 6.359 1.00 85.25 113 LEU A CA 1
ATOM 891 C C . LEU A 1 113 ? -15.912 -7.636 5.934 1.00 85.25 113 LEU A C 1
ATOM 893 O O . LEU A 1 113 ? -15.552 -8.650 6.531 1.00 85.25 113 LEU A O 1
ATOM 897 N N . THR A 1 114 ? -16.734 -7.672 4.893 1.00 75.88 114 THR A N 1
ATOM 898 C CA . THR A 1 114 ? -17.053 -8.902 4.163 1.00 75.88 114 THR A CA 1
ATOM 899 C C . THR A 1 114 ? -16.072 -9.006 3.002 1.00 75.88 114 THR A C 1
ATOM 901 O O . THR A 1 114 ? -16.200 -8.250 2.039 1.00 75.88 114 THR A O 1
ATOM 904 N N . LEU A 1 115 ? -15.064 -9.868 3.149 1.00 59.34 115 LEU A N 1
ATOM 905 C CA . LEU A 1 115 ? -14.108 -10.210 2.091 1.00 59.34 115 LEU A CA 1
ATOM 906 C C . LEU A 1 115 ? -14.711 -11.226 1.117 1.00 59.34 115 LEU A C 1
ATOM 908 O O . LEU A 1 115 ? -15.462 -12.110 1.593 1.00 59.34 115 LEU A O 1
#

Secondary structure (DSSP, 8-state):
-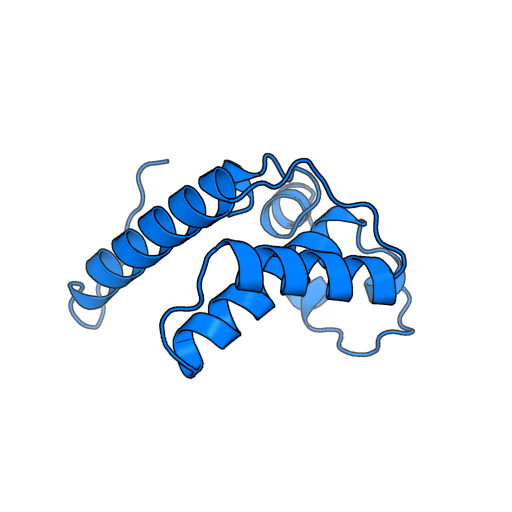TTTTT-TTSHHHHHHTT--GGGT----TTSTTGGGS-HHHHHHHHHHHHHHHHHHH-PPPHHHHHHHHHHHHHHTT----S--HHHHHHHHHHHHHHHHHHHTSPTT--PPP--

Foldseek 3Di:
DCVLLVPCQADVNVVVVVDDPVLVVDPPCPDPSVVPRDLSNVLVVLLVVLVVVCVVVPHDQLVVSVVSSVVVCVVVVGDDRDDDSVSVVVVVVVVVVVVVQVVPDDPPDDDDDDD

pLDDT: mean 90.21, std 8.9, range [59.34, 98.0]

Organism: NCBI:txid661478

Sequence (115 aa):
METELGLADAFYGLINRGWDFSSFEERDPGSRKSRSLPPQAYFAEIVVGAFDLERAAGRIPNEDLLAHIESSCSASNLEIPPLDVDSLERIRLHRNELFKQWAAIAPGEELRLTL